Protein AF-A0A919YWM5-F1 (afdb_monomer)

Solvent-accessible surface area (backbone atoms only — not comparable to full-atom values): 7340 Å² total; per-residue (Å²): 61,61,49,98,35,32,34,62,51,79,43,85,42,72,79,86,88,53,42,24,41,34,38,36,45,28,53,88,66,46,73,52,76,41,83,72,46,80,51,89,61,95,70,64,39,77,47,78,48,65,59,83,44,35,39,39,34,34,39,18,76,79,75,77,59,74,44,82,74,49,77,49,81,53,74,62,95,56,68,72,53,86,86,86,87,86,81,39,95,92,53,98,65,68,93,80,83,79,92,74,86,86,89,78,82,73,64,92,78,73,76,127

Organism: NCBI:txid429341

Nearest PDB structures (foldseek):
  3o12-assembly1_A  TM=8.844E-01  e=5.774E-04  Saccharomyces cerevisiae
  3mep-assembly1_A  TM=9.215E-01  e=2.955E-03  Pectobacterium atrosepticum SCRI1043
  6ms3-assembly1_B  TM=9.262E-01  e=9.622E-02  Bacillus licheniformis DSM 13 = ATCC 14580
  5z5d-assembly1_A  TM=8.387E-01  e=7.611E-01  Geobacillus thermoleovorans

Foldseek 3Di:
DQDPQFDKDWDFDQPPPATFTKIWGGHRNDIDIDGFDGDDAPDKDWDWDDDQQKIWIWIGRVVPDIDTRDIDGHDNVTDDDDDDDDDDPPDPDDDDDDPDDDDDHDDPPPPD

Structure (mmCIF, N/CA/C/O backbone):
data_AF-A0A919YWM5-F1
#
_entry.id   AF-A0A919YWM5-F1
#
loop_
_atom_site.group_PDB
_atom_site.id
_atom_site.type_symbol
_atom_site.label_atom_id
_atom_site.label_alt_id
_atom_site.label_comp_id
_atom_site.label_asym_id
_atom_site.label_entity_id
_atom_site.label_seq_id
_atom_site.pdbx_PDB_ins_code
_atom_site.Cartn_x
_atom_site.Cartn_y
_atom_site.Cartn_z
_atom_site.occupancy
_atom_site.B_iso_or_equiv
_atom_site.auth_seq_id
_atom_site.auth_comp_id
_atom_site.auth_asym_id
_atom_site.auth_atom_id
_atom_site.pdbx_PDB_model_num
ATOM 1 N N . MET A 1 1 ? -9.711 -1.800 3.339 1.00 94.88 1 MET A N 1
ATOM 2 C CA . MET A 1 1 ? -11.019 -1.290 2.877 1.00 94.88 1 MET A CA 1
ATOM 3 C C . MET A 1 1 ? -12.079 -1.651 3.900 1.00 94.88 1 MET A C 1
ATOM 5 O O . MET A 1 1 ? -12.079 -2.793 4.342 1.00 94.88 1 MET A O 1
ATOM 9 N N . ALA A 1 2 ? -12.909 -0.696 4.312 1.00 96.75 2 ALA A N 1
ATOM 10 C CA . ALA A 1 2 ? -14.108 -0.962 5.110 1.00 96.75 2 ALA A CA 1
ATOM 11 C C . ALA A 1 2 ? -15.353 -1.034 4.212 1.00 96.75 2 ALA A C 1
ATOM 13 O O . ALA A 1 2 ? -16.150 -1.953 4.347 1.00 96.75 2 ALA A O 1
ATOM 14 N N . ASP A 1 3 ? -15.469 -0.094 3.271 1.00 96.06 3 ASP A N 1
ATOM 15 C CA . ASP A 1 3 ? -16.526 0.002 2.260 1.00 96.06 3 ASP A CA 1
ATOM 16 C C . ASP A 1 3 ? -16.045 0.878 1.083 1.00 96.06 3 ASP A C 1
ATOM 18 O O . ASP A 1 3 ? -14.914 1.376 1.101 1.00 96.06 3 ASP A O 1
ATOM 22 N N . ASP A 1 4 ? -16.891 1.071 0.069 1.00 96.69 4 ASP A N 1
ATOM 23 C CA . ASP A 1 4 ? -16.573 1.827 -1.157 1.00 96.69 4 ASP A CA 1
ATOM 24 C C . ASP A 1 4 ? -16.236 3.304 -0.903 1.00 96.69 4 ASP A C 1
ATOM 26 O O . ASP A 1 4 ? -15.499 3.922 -1.672 1.00 96.69 4 ASP A O 1
ATOM 30 N N . ASN A 1 5 ? -16.715 3.860 0.211 1.00 97.00 5 ASN A N 1
ATOM 31 C CA . ASN A 1 5 ? -16.481 5.247 0.602 1.00 97.00 5 ASN A CA 1
ATOM 32 C C . ASN A 1 5 ? -15.350 5.386 1.629 1.00 97.00 5 ASN A C 1
ATOM 34 O O . ASN A 1 5 ? -14.975 6.507 1.971 1.00 97.00 5 ASN A O 1
ATOM 38 N N . ASN A 1 6 ? -14.832 4.274 2.160 1.00 97.19 6 ASN A N 1
ATOM 39 C CA . ASN A 1 6 ? -13.865 4.258 3.251 1.00 97.19 6 ASN A CA 1
ATOM 40 C C . ASN A 1 6 ? -12.805 3.183 3.025 1.00 97.19 6 ASN A C 1
ATOM 42 O O . ASN A 1 6 ? -12.917 2.019 3.432 1.00 97.19 6 ASN A O 1
ATOM 46 N N . TRP A 1 7 ? -11.720 3.599 2.393 1.00 97.69 7 TRP A N 1
ATOM 47 C CA . TRP A 1 7 ? -10.602 2.740 2.049 1.00 97.69 7 TRP A CA 1
ATOM 48 C C . TRP A 1 7 ? -9.308 3.536 2.054 1.00 97.69 7 TRP A C 1
ATOM 50 O O . TRP A 1 7 ? -9.292 4.759 2.120 1.00 97.69 7 TRP A O 1
ATOM 60 N N . ALA A 1 8 ? -8.198 2.819 2.026 1.00 98.19 8 ALA A N 1
ATOM 61 C CA . ALA A 1 8 ? -6.908 3.426 1.801 1.00 98.19 8 ALA A CA 1
ATOM 62 C C . ALA A 1 8 ? -6.070 2.466 0.965 1.00 98.19 8 ALA A C 1
ATOM 64 O O . ALA A 1 8 ? -6.207 1.246 1.114 1.00 98.19 8 ALA A O 1
ATOM 65 N N . LYS A 1 9 ? -5.231 3.012 0.089 1.00 97.69 9 LYS A N 1
ATOM 66 C CA . LYS A 1 9 ? -4.288 2.245 -0.726 1.00 97.69 9 LYS A CA 1
ATOM 67 C C . LYS A 1 9 ? -2.885 2.814 -0.582 1.00 97.69 9 LYS A C 1
ATOM 69 O O . LYS A 1 9 ? -2.716 4.015 -0.382 1.00 97.69 9 LYS A O 1
ATOM 74 N N . LEU A 1 10 ? -1.911 1.926 -0.700 1.00 98.50 10 LEU A N 1
ATOM 75 C CA . LEU A 1 10 ? -0.494 2.222 -0.819 1.00 98.50 10 LEU A CA 1
ATOM 76 C C . LEU A 1 10 ? -0.021 1.496 -2.074 1.00 98.50 10 LEU A C 1
ATOM 78 O O . LEU A 1 10 ? -0.179 0.277 -2.163 1.00 98.50 10 LEU A O 1
ATOM 82 N N . CYS A 1 11 ? 0.496 2.232 -3.048 1.00 97.50 11 CYS A N 1
ATOM 83 C CA . CYS A 1 11 ? 0.771 1.708 -4.376 1.00 97.50 11 CYS A CA 1
ATOM 84 C C . CYS A 1 11 ? 2.127 2.182 -4.892 1.00 97.50 11 CYS A C 1
ATOM 86 O O . CYS A 1 11 ? 2.589 3.271 -4.570 1.00 97.50 11 CYS A O 1
ATOM 88 N N . TYR A 1 12 ? 2.738 1.342 -5.720 1.00 97.56 12 TYR A N 1
ATOM 89 C CA . TYR A 1 12 ? 3.836 1.713 -6.600 1.00 97.56 12 TYR A CA 1
ATOM 90 C C . TYR A 1 12 ? 3.225 2.096 -7.950 1.00 97.56 12 TYR A C 1
ATOM 92 O O . TYR A 1 12 ? 2.671 1.237 -8.639 1.00 97.56 12 TYR A O 1
ATOM 100 N N . GLU A 1 13 ? 3.249 3.382 -8.290 1.00 95.94 13 GLU A N 1
ATOM 101 C CA . GLU A 1 13 ? 2.592 3.927 -9.483 1.00 95.94 13 GLU A CA 1
ATOM 102 C C . GLU A 1 13 ? 3.580 4.745 -10.322 1.00 95.94 13 GLU A C 1
ATOM 104 O O . GLU A 1 13 ? 4.559 5.279 -9.812 1.00 95.94 13 GLU A O 1
ATOM 109 N N . PHE A 1 14 ? 3.332 4.856 -11.626 1.00 93.50 14 PHE A N 1
ATOM 110 C CA . PHE A 1 14 ? 4.077 5.771 -12.489 1.00 93.50 14 PHE A CA 1
ATOM 111 C C . PHE A 1 14 ? 3.340 7.111 -12.544 1.00 93.50 14 PHE A C 1
ATOM 113 O O . PHE A 1 14 ? 2.192 7.154 -12.985 1.00 93.50 14 P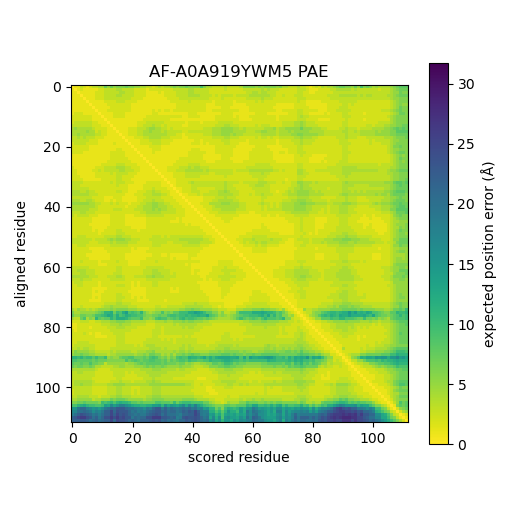HE A O 1
ATOM 120 N N . ASN A 1 15 ? 3.985 8.198 -12.114 1.00 92.00 15 ASN A N 1
ATOM 121 C CA . ASN A 1 15 ? 3.341 9.517 -12.032 1.00 92.00 15 ASN A CA 1
ATOM 122 C C . ASN A 1 15 ? 3.337 10.306 -13.357 1.00 92.00 15 ASN A C 1
ATOM 124 O O . ASN A 1 15 ? 2.823 11.419 -13.395 1.00 92.00 15 ASN A O 1
ATOM 128 N N . GLY A 1 16 ? 3.908 9.747 -14.428 1.00 91.12 16 GLY A N 1
ATOM 129 C CA . GLY A 1 16 ? 4.103 10.420 -15.717 1.00 91.12 16 GLY A CA 1
ATOM 130 C C . GLY A 1 16 ? 5.571 10.698 -16.045 1.00 91.12 16 GLY A C 1
ATOM 131 O O . GLY A 1 16 ? 5.914 10.807 -17.219 1.00 91.12 16 GLY A O 1
ATOM 132 N N . GLU A 1 17 ? 6.441 10.728 -15.036 1.00 94.12 17 GLU A N 1
ATOM 133 C CA . GLU A 1 17 ? 7.878 10.981 -15.191 1.00 94.12 17 GLU A CA 1
ATOM 134 C C . GLU A 1 17 ? 8.721 9.839 -14.620 1.00 94.12 17 GLU A C 1
ATOM 136 O O . GLU A 1 17 ? 9.647 9.355 -15.271 1.00 94.12 17 GLU A O 1
ATOM 141 N N . TYR A 1 18 ? 8.384 9.369 -13.418 1.00 96.31 18 TYR A N 1
ATOM 142 C CA . TYR A 1 18 ? 9.104 8.303 -12.730 1.00 96.31 18 TYR A CA 1
ATOM 143 C C . TYR A 1 18 ? 8.175 7.450 -11.852 1.00 96.31 18 TYR A C 1
ATOM 145 O O . TYR A 1 18 ? 7.077 7.874 -11.477 1.00 96.31 18 TYR A O 1
ATOM 153 N N . PRO A 1 19 ? 8.597 6.223 -11.502 1.00 96.88 19 PRO A N 1
ATOM 154 C CA . PRO A 1 19 ? 7.888 5.419 -10.522 1.00 96.88 19 PRO A CA 1
ATOM 155 C C . PRO A 1 19 ? 7.940 6.057 -9.128 1.00 96.88 19 PRO A C 1
ATOM 157 O O . PRO A 1 19 ? 8.986 6.541 -8.688 1.00 96.88 19 PRO A O 1
ATOM 160 N N . THR A 1 20 ? 6.819 6.048 -8.419 1.00 97.75 20 THR A N 1
ATOM 161 C CA . THR A 1 20 ? 6.656 6.684 -7.113 1.00 97.75 20 THR A CA 1
ATOM 162 C C . THR A 1 20 ? 5.801 5.825 -6.186 1.00 97.75 20 THR A C 1
ATOM 164 O O . THR A 1 20 ? 4.966 5.037 -6.636 1.00 97.75 20 THR A O 1
ATOM 167 N N . ILE A 1 21 ? 6.003 5.971 -4.876 1.00 98.31 21 ILE A N 1
ATOM 168 C CA . ILE A 1 21 ? 5.034 5.468 -3.902 1.00 98.31 21 ILE A CA 1
ATOM 169 C C . ILE A 1 21 ? 3.914 6.493 -3.752 1.00 98.31 21 ILE A C 1
ATOM 171 O O . ILE A 1 21 ? 4.159 7.641 -3.371 1.00 98.31 21 ILE A O 1
ATOM 175 N N . VAL A 1 22 ? 2.691 6.043 -4.008 1.00 98.12 22 VAL A N 1
ATOM 176 C CA . VAL A 1 22 ? 1.454 6.810 -3.863 1.00 98.12 22 VAL A CA 1
ATOM 177 C C . VAL A 1 22 ? 0.647 6.237 -2.716 1.00 98.12 22 VAL A C 1
ATOM 179 O O . VAL A 1 22 ? 0.540 5.019 -2.551 1.00 98.12 22 VAL A O 1
ATOM 182 N N . SER A 1 23 ? 0.037 7.112 -1.927 1.00 98.31 23 SER A N 1
ATOM 183 C CA . SER A 1 23 ? -0.957 6.715 -0.939 1.00 98.31 23 SER A CA 1
ATOM 184 C C . SER A 1 23 ? -2.242 7.505 -1.108 1.00 98.31 23 SER A C 1
ATOM 186 O O . SER A 1 23 ? -2.215 8.716 -1.295 1.00 98.31 23 SER A O 1
ATOM 188 N N . VAL A 1 24 ? -3.376 6.827 -0.963 1.00 98.31 24 VAL A N 1
ATOM 189 C CA . VAL A 1 24 ? -4.693 7.472 -0.952 1.00 98.31 24 VAL A CA 1
ATOM 190 C C . VAL A 1 24 ? -5.425 7.045 0.295 1.00 98.31 24 VAL A C 1
ATOM 192 O O . VAL A 1 24 ? -5.436 5.859 0.629 1.00 98.31 24 VAL A O 1
ATOM 195 N N . VAL A 1 25 ? -6.031 8.007 0.979 1.00 98.44 25 VAL A N 1
ATOM 196 C CA . VAL A 1 25 ? -6.921 7.769 2.111 1.00 98.44 25 VAL A CA 1
ATOM 197 C C . VAL A 1 25 ? -8.275 8.358 1.757 1.00 98.44 25 VAL A C 1
ATOM 199 O O . VAL A 1 25 ? -8.423 9.572 1.670 1.00 98.44 25 VAL A O 1
ATOM 202 N N . THR A 1 26 ? -9.263 7.495 1.566 1.00 98.31 26 THR A N 1
ATOM 203 C CA . THR A 1 26 ? -10.634 7.894 1.262 1.00 98.31 26 THR A CA 1
ATOM 204 C C . THR A 1 26 ? -11.486 7.777 2.515 1.00 98.31 26 THR A C 1
ATOM 206 O O . THR A 1 26 ? -11.541 6.717 3.145 1.00 98.31 26 THR A O 1
ATOM 209 N N . LYS A 1 27 ? -12.127 8.883 2.893 1.00 97.00 27 LYS A N 1
ATOM 210 C CA . LYS A 1 27 ? -13.028 8.990 4.044 1.00 97.00 27 LYS A CA 1
ATOM 211 C C . LYS A 1 27 ? -14.336 9.600 3.588 1.00 97.00 27 LYS A C 1
ATOM 213 O O . LYS A 1 27 ? -14.339 10.684 3.008 1.00 97.00 27 LYS A O 1
ATOM 218 N N . ASP A 1 28 ? -15.426 8.889 3.846 1.00 96.38 28 ASP A N 1
ATOM 219 C CA . ASP A 1 28 ? -16.783 9.303 3.483 1.00 96.38 28 ASP A CA 1
ATOM 220 C C . ASP A 1 28 ? -16.896 9.770 2.016 1.00 96.38 28 ASP A C 1
ATOM 222 O O . ASP A 1 28 ? -17.538 10.766 1.696 1.00 96.38 28 ASP A O 1
ATOM 226 N N . GLY A 1 29 ? -16.228 9.040 1.116 1.00 97.31 29 GLY A N 1
ATOM 227 C CA . GLY A 1 29 ? -16.233 9.284 -0.330 1.00 97.31 29 GLY A CA 1
ATOM 228 C C . GLY A 1 29 ? -15.243 10.350 -0.812 1.00 97.31 29 GLY A C 1
ATOM 229 O O . GLY A 1 29 ? -15.051 10.487 -2.018 1.00 97.31 29 GLY A O 1
ATOM 230 N N . SER A 1 30 ? -14.576 11.073 0.092 1.00 98.06 30 SER A N 1
ATOM 231 C CA . SER A 1 30 ? -13.542 12.053 -0.255 1.00 98.06 30 SER A CA 1
ATOM 232 C C . SER A 1 30 ? -12.150 11.437 -0.178 1.00 98.06 30 SER A C 1
ATOM 234 O O . SER A 1 30 ? -11.774 10.891 0.861 1.00 98.06 30 SER A O 1
ATOM 236 N N . SER A 1 31 ? -11.388 11.525 -1.267 1.00 98.25 31 SER A N 1
ATOM 237 C CA . SER A 1 31 ? -10.041 10.959 -1.380 1.00 98.25 31 SER A CA 1
ATOM 238 C C . SER A 1 31 ? -8.966 12.014 -1.149 1.00 98.25 31 SER A C 1
ATOM 240 O O . SER A 1 31 ? -8.937 13.041 -1.821 1.00 98.25 31 SER A O 1
ATOM 242 N N . ASP A 1 32 ? -8.053 11.714 -0.233 1.00 98.19 32 ASP A N 1
ATOM 243 C CA . ASP A 1 32 ? -6.841 12.483 0.032 1.00 98.19 32 ASP A CA 1
ATOM 244 C C . ASP A 1 32 ? -5.629 11.709 -0.525 1.00 98.19 32 ASP A C 1
ATOM 246 O O . ASP A 1 32 ? -5.207 10.687 0.034 1.00 98.19 32 ASP A O 1
ATOM 250 N N . ASP A 1 33 ? -5.115 12.178 -1.662 1.00 96.25 33 ASP A N 1
ATOM 251 C CA . ASP A 1 33 ? -4.030 11.573 -2.443 1.00 96.25 33 ASP A CA 1
ATOM 252 C C . ASP A 1 33 ? -2.670 12.213 -2.116 1.00 96.25 33 ASP A C 1
ATOM 254 O O . ASP A 1 33 ? -2.561 13.425 -1.924 1.00 96.25 33 ASP A O 1
ATOM 258 N N . CYS A 1 34 ? -1.621 11.394 -2.037 1.00 96.25 34 CYS A N 1
ATOM 259 C CA . CYS A 1 34 ? -0.260 11.847 -1.795 1.00 96.25 34 CYS A CA 1
ATOM 260 C C . CYS A 1 34 ? 0.755 11.026 -2.604 1.00 96.25 34 CYS A C 1
ATOM 262 O O . CYS A 1 34 ? 0.966 9.841 -2.327 1.00 96.25 34 CYS A O 1
ATOM 264 N N . ASN A 1 35 ? 1.448 11.704 -3.524 1.00 96.12 35 ASN A N 1
ATOM 265 C CA . ASN A 1 35 ? 2.692 11.245 -4.144 1.00 96.12 35 ASN A CA 1
ATOM 266 C C . ASN A 1 35 ? 3.851 11.512 -3.184 1.00 96.12 35 ASN A C 1
ATOM 268 O O . ASN A 1 35 ? 4.113 12.664 -2.841 1.00 96.12 35 ASN A O 1
ATOM 272 N N . SER A 1 36 ? 4.528 10.465 -2.723 1.00 95.75 36 SER A N 1
ATOM 273 C CA . SER A 1 36 ? 5.425 10.589 -1.576 1.00 95.75 36 SER A CA 1
ATOM 274 C C . SER A 1 36 ? 6.913 10.645 -1.963 1.00 95.75 36 SER A C 1
ATOM 276 O O . SER A 1 36 ? 7.585 11.613 -1.628 1.00 95.75 36 SER A O 1
ATOM 278 N N . MET A 1 37 ? 7.457 9.648 -2.668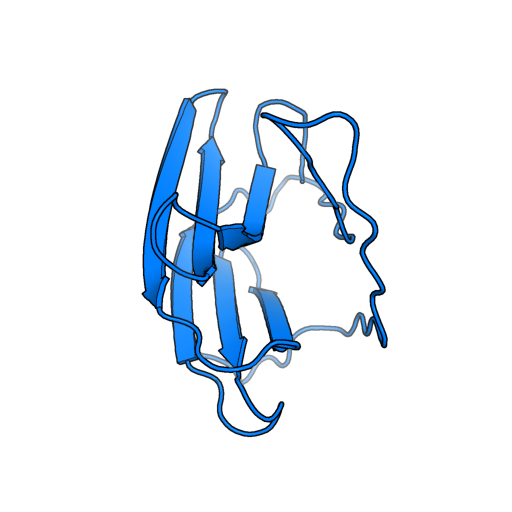 1.00 95.56 37 MET A N 1
ATOM 279 C CA . MET A 1 37 ? 8.885 9.599 -3.033 1.00 95.56 37 MET A CA 1
ATOM 280 C C . MET A 1 37 ? 9.100 8.886 -4.366 1.00 95.56 37 MET A C 1
ATOM 282 O O . MET A 1 37 ? 8.328 7.990 -4.716 1.00 95.56 37 MET A O 1
ATOM 286 N N . GLN A 1 38 ? 10.151 9.266 -5.094 1.00 97.25 38 GLN A N 1
ATOM 287 C CA . GLN A 1 38 ? 10.629 8.514 -6.253 1.00 97.25 38 GLN A CA 1
ATOM 288 C C . GLN A 1 38 ? 11.189 7.159 -5.806 1.00 97.25 38 GLN A C 1
ATOM 290 O O . GLN A 1 38 ? 11.827 7.054 -4.760 1.00 97.25 38 GLN A O 1
ATOM 295 N N . VAL A 1 39 ? 10.957 6.131 -6.616 1.00 97.06 39 VAL A N 1
ATOM 296 C CA . VAL A 1 39 ? 11.404 4.759 -6.372 1.00 97.06 39 VAL A CA 1
ATOM 297 C C . VAL A 1 39 ? 12.362 4.346 -7.477 1.00 97.06 39 VAL A C 1
ATOM 299 O O . VAL A 1 39 ? 12.048 4.485 -8.660 1.00 97.06 39 VAL A O 1
ATOM 302 N N . THR A 1 40 ? 13.523 3.822 -7.092 1.00 95.75 40 THR A N 1
ATOM 303 C CA . THR A 1 40 ? 14.569 3.421 -8.047 1.00 95.75 40 THR A CA 1
ATOM 304 C C . THR A 1 40 ? 14.600 1.915 -8.304 1.00 95.75 40 THR A C 1
ATOM 306 O O . THR A 1 40 ? 15.072 1.478 -9.353 1.00 95.75 40 THR A O 1
ATOM 309 N N . THR A 1 41 ? 14.041 1.118 -7.389 1.00 96.12 41 THR A N 1
ATOM 310 C CA . THR A 1 41 ? 13.895 -0.332 -7.557 1.00 96.12 41 THR A CA 1
ATOM 311 C C . THR A 1 41 ? 12.658 -0.692 -8.397 1.00 96.12 41 THR A C 1
ATOM 313 O O . THR A 1 41 ? 11.604 -0.068 -8.254 1.00 96.12 41 THR A O 1
ATOM 316 N N . PRO A 1 42 ? 12.725 -1.722 -9.258 1.00 94.94 42 PRO A N 1
ATOM 317 C CA . PRO A 1 42 ? 11.558 -2.202 -9.998 1.00 94.94 42 PRO A CA 1
ATOM 318 C C . PRO A 1 42 ? 10.602 -3.061 -9.152 1.00 94.94 42 PRO A C 1
ATOM 320 O O . PRO A 1 42 ? 9.480 -3.319 -9.585 1.00 94.94 42 PRO A O 1
ATOM 323 N N . ALA A 1 43 ? 11.037 -3.545 -7.983 1.00 96.31 43 ALA A N 1
ATOM 324 C CA . ALA A 1 43 ? 10.282 -4.478 -7.145 1.00 96.31 43 ALA A CA 1
ATOM 325 C C . ALA A 1 43 ? 10.286 -4.030 -5.671 1.00 96.31 43 ALA A C 1
ATOM 327 O O . ALA A 1 43 ? 10.923 -4.665 -4.832 1.00 96.31 43 ALA A O 1
ATOM 328 N N . PRO A 1 44 ? 9.611 -2.913 -5.351 1.00 97.50 44 PRO A N 1
ATOM 329 C CA . PRO A 1 44 ? 9.546 -2.400 -3.991 1.00 97.50 44 PRO A CA 1
ATOM 330 C C . PRO A 1 44 ? 8.695 -3.291 -3.077 1.00 97.50 44 PRO A C 1
ATOM 332 O O . PRO A 1 44 ? 7.703 -3.887 -3.504 1.00 97.50 44 PRO A O 1
ATOM 335 N N . PHE A 1 45 ? 9.020 -3.304 -1.787 1.00 98.38 45 PHE A N 1
ATOM 336 C CA . PHE A 1 45 ? 8.181 -3.897 -0.751 1.00 98.38 45 PHE A CA 1
ATOM 337 C C . PHE A 1 45 ? 7.235 -2.849 -0.169 1.00 98.38 45 PHE A C 1
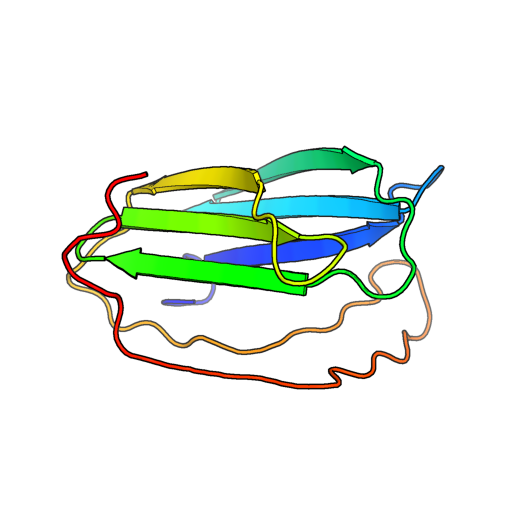ATOM 339 O O . PHE A 1 45 ? 7.631 -1.721 0.125 1.00 98.38 45 PHE A O 1
ATOM 346 N N . LEU A 1 46 ? 5.982 -3.244 0.055 1.00 98.19 46 LEU A N 1
ATOM 347 C CA . LEU A 1 46 ? 4.951 -2.413 0.671 1.00 98.19 46 LEU A CA 1
ATOM 348 C C . LEU A 1 46 ? 4.440 -3.085 1.942 1.00 98.19 46 LEU A C 1
ATOM 350 O O . LEU A 1 46 ? 4.252 -4.301 1.982 1.00 98.19 46 LEU A O 1
ATOM 354 N N . ARG A 1 47 ? 4.188 -2.290 2.980 1.00 97.69 47 ARG A N 1
ATOM 355 C CA . ARG A 1 47 ? 3.645 -2.767 4.253 1.00 97.69 47 ARG A CA 1
ATOM 356 C C . ARG A 1 47 ? 2.573 -1.818 4.753 1.00 97.69 47 ARG A C 1
ATOM 358 O O . ARG A 1 47 ? 2.718 -0.599 4.714 1.00 97.69 47 ARG A O 1
ATOM 365 N N . ILE A 1 48 ? 1.507 -2.411 5.269 1.00 96.88 48 ILE A N 1
ATOM 366 C CA . ILE A 1 48 ? 0.424 -1.713 5.945 1.00 96.88 48 ILE A CA 1
ATOM 367 C C . ILE A 1 48 ? 0.294 -2.325 7.332 1.00 96.88 48 ILE A C 1
ATOM 369 O O . ILE A 1 48 ? 0.092 -3.531 7.456 1.00 96.88 48 ILE A O 1
ATOM 373 N N . THR A 1 49 ? 0.361 -1.492 8.362 1.00 95.50 49 THR A N 1
ATOM 374 C CA . THR A 1 49 ? 0.091 -1.895 9.741 1.00 95.50 49 THR A CA 1
ATOM 375 C C . THR A 1 49 ? -1.178 -1.199 10.201 1.00 95.50 49 THR A C 1
ATOM 377 O O . THR A 1 49 ? -1.288 0.019 10.095 1.00 95.50 49 THR A O 1
ATOM 380 N N . LYS A 1 50 ? -2.141 -1.955 10.736 1.00 93.56 50 LYS A N 1
ATOM 381 C CA . LYS A 1 50 ? -3.294 -1.397 11.452 1.00 93.56 50 LYS A CA 1
ATOM 382 C C . LYS A 1 50 ? -3.222 -1.822 12.910 1.00 93.56 50 LYS A C 1
ATOM 384 O O . LYS A 1 50 ? -3.301 -3.011 13.194 1.00 93.56 50 LYS A O 1
ATOM 389 N N . LEU A 1 51 ? -3.154 -0.861 13.825 1.00 91.94 51 LEU A N 1
ATOM 390 C CA . LEU A 1 51 ? -3.178 -1.105 15.265 1.00 91.94 51 LEU A CA 1
ATOM 391 C C . LEU A 1 51 ? -4.256 -0.227 15.908 1.00 91.94 51 LEU A C 1
ATOM 393 O O . LEU A 1 51 ? -4.165 1.001 15.903 1.00 91.94 51 LEU A O 1
ATOM 397 N N . GLY A 1 52 ? -5.317 -0.854 16.421 1.00 90.81 52 GLY A N 1
ATOM 398 C CA . GLY A 1 52 ? -6.493 -0.145 16.936 1.00 90.81 52 GLY A CA 1
ATOM 399 C C . GLY A 1 52 ? -7.096 0.804 15.892 1.00 90.81 52 GLY A C 1
ATOM 400 O O . GLY A 1 52 ? -7.494 0.374 14.803 1.00 90.81 52 GLY A O 1
ATOM 401 N N . LYS A 1 53 ? -7.123 2.103 16.213 1.00 92.88 53 LYS A N 1
ATOM 402 C CA . LYS A 1 53 ? -7.651 3.205 15.380 1.00 92.88 53 LYS A CA 1
ATOM 403 C C . LYS A 1 53 ? -6.637 3.804 14.406 1.00 92.88 53 LYS A C 1
ATOM 405 O O . LYS A 1 53 ? -6.911 4.842 13.814 1.00 92.88 53 LYS A O 1
ATOM 410 N N . VAL A 1 54 ? -5.461 3.209 14.262 1.00 93.81 54 VAL A N 1
ATOM 411 C CA . VAL A 1 54 ? -4.356 3.786 13.492 1.00 93.81 54 VAL A CA 1
ATOM 412 C C . VAL A 1 54 ? -3.971 2.862 12.352 1.00 93.81 54 VAL A C 1
ATOM 414 O O . VAL A 1 54 ? -3.926 1.644 12.527 1.00 93.81 54 VAL A O 1
ATOM 417 N N . VAL A 1 55 ? -3.664 3.459 11.202 1.00 95.81 55 VAL A N 1
ATOM 418 C CA . VAL A 1 55 ? -3.002 2.801 10.079 1.00 95.81 55 VAL A CA 1
ATOM 419 C C . VAL A 1 55 ? -1.698 3.530 9.763 1.00 95.81 55 VAL A C 1
ATOM 421 O O . VAL A 1 55 ? -1.671 4.760 9.679 1.00 95.81 55 VAL A O 1
ATOM 424 N N . SER A 1 56 ? -0.630 2.763 9.565 1.00 96.62 56 SER A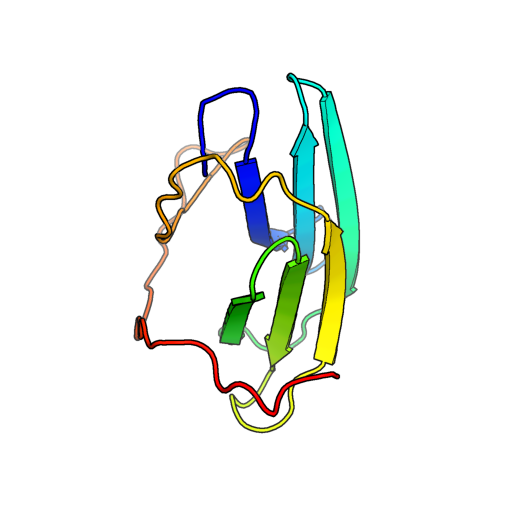 N 1
ATOM 425 C CA . SER A 1 56 ? 0.655 3.239 9.063 1.00 96.62 56 SER A CA 1
ATOM 426 C C . SER A 1 56 ? 1.060 2.485 7.799 1.00 96.62 56 SER A C 1
ATOM 428 O O . SER A 1 56 ? 0.917 1.265 7.688 1.00 96.62 56 SER A O 1
ATOM 430 N N . PHE A 1 57 ? 1.533 3.246 6.821 1.00 98.06 57 PHE A N 1
ATOM 431 C CA . PHE A 1 57 ? 2.014 2.776 5.530 1.00 98.06 57 PHE A CA 1
ATOM 432 C C . PHE A 1 57 ? 3.527 2.882 5.489 1.00 98.06 57 PHE A C 1
ATOM 434 O O . PHE A 1 57 ? 4.073 3.932 5.824 1.00 98.06 57 PHE A O 1
ATOM 441 N N . TYR A 1 58 ? 4.184 1.820 5.040 1.00 97.75 58 TYR A N 1
ATOM 442 C CA . TYR A 1 58 ? 5.628 1.773 4.892 1.00 97.75 58 TYR A CA 1
ATOM 443 C C . TYR A 1 58 ? 6.023 1.204 3.539 1.00 97.75 58 TYR A C 1
ATOM 445 O O . TYR A 1 58 ? 5.329 0.363 2.961 1.00 97.75 58 TYR A O 1
ATOM 453 N N . TYR A 1 59 ? 7.188 1.629 3.086 1.00 97.75 59 TYR A N 1
ATOM 454 C CA . TYR A 1 59 ? 7.834 1.158 1.874 1.00 97.75 59 TYR A CA 1
ATOM 455 C C . TYR A 1 59 ? 9.285 0.770 2.179 1.00 97.75 59 TYR A C 1
ATOM 457 O O . TYR A 1 59 ? 9.891 1.315 3.102 1.00 97.75 59 TYR A O 1
ATOM 465 N N . SER A 1 60 ? 9.823 -0.182 1.422 1.00 97.81 60 SER A N 1
ATOM 466 C CA . SER A 1 60 ? 11.222 -0.588 1.478 1.00 97.81 60 SER A CA 1
ATOM 467 C C . SER A 1 60 ? 11.735 -1.001 0.095 1.00 97.81 60 SER A C 1
ATOM 469 O O . SER A 1 60 ? 11.006 -1.624 -0.679 1.00 97.81 60 SER A O 1
ATOM 471 N N . GLU A 1 61 ? 12.992 -0.670 -0.215 1.00 96.88 61 GLU A N 1
ATOM 472 C CA . GLU A 1 61 ? 13.667 -1.113 -1.447 1.00 96.88 61 GLU A CA 1
ATOM 473 C C . GLU A 1 61 ? 14.214 -2.540 -1.351 1.00 96.88 61 GLU A C 1
ATOM 475 O O . GLU A 1 61 ? 14.301 -3.230 -2.365 1.00 96.88 61 GLU A O 1
ATOM 480 N N . ASP A 1 62 ? 14.569 -2.975 -0.141 1.00 96.06 62 ASP A N 1
ATOM 481 C CA . ASP A 1 62 ? 15.310 -4.209 0.141 1.00 96.06 62 ASP A CA 1
ATOM 482 C C . ASP A 1 62 ? 14.532 -5.200 1.027 1.00 96.06 62 ASP A C 1
ATOM 484 O O . ASP A 1 62 ? 14.921 -6.357 1.159 1.00 96.06 62 ASP A O 1
ATOM 488 N N . GLY A 1 63 ? 13.411 -4.772 1.613 1.00 96.06 63 GLY A N 1
ATOM 489 C CA . GLY A 1 63 ? 12.621 -5.548 2.570 1.00 96.06 63 GLY A CA 1
ATOM 490 C C . GLY A 1 63 ? 13.160 -5.486 4.005 1.00 96.06 63 GLY A C 1
ATOM 491 O O . GLY A 1 63 ? 12.511 -5.996 4.924 1.00 96.06 63 GLY A O 1
ATOM 492 N N . GLU A 1 64 ? 14.291 -4.815 4.227 1.00 96.06 64 GLU A N 1
ATOM 493 C CA . GLU A 1 64 ? 14.980 -4.699 5.514 1.00 96.06 64 GLU A CA 1
ATOM 494 C C . GLU A 1 64 ? 14.792 -3.308 6.126 1.00 96.06 64 GLU A C 1
ATOM 496 O O . GLU A 1 64 ? 14.436 -3.181 7.301 1.00 96.06 64 GLU A O 1
ATOM 501 N N . ARG A 1 65 ? 14.983 -2.250 5.332 1.00 95.44 65 ARG A N 1
ATOM 502 C CA . ARG A 1 65 ? 14.875 -0.852 5.766 1.00 95.44 65 ARG A CA 1
ATOM 503 C C . ARG A 1 65 ? 13.536 -0.274 5.357 1.00 95.44 65 ARG A C 1
ATOM 505 O O . ARG A 1 65 ? 13.259 -0.113 4.172 1.00 95.44 65 ARG A O 1
ATOM 512 N N . TRP A 1 66 ? 12.716 0.063 6.346 1.00 96.50 66 TRP A N 1
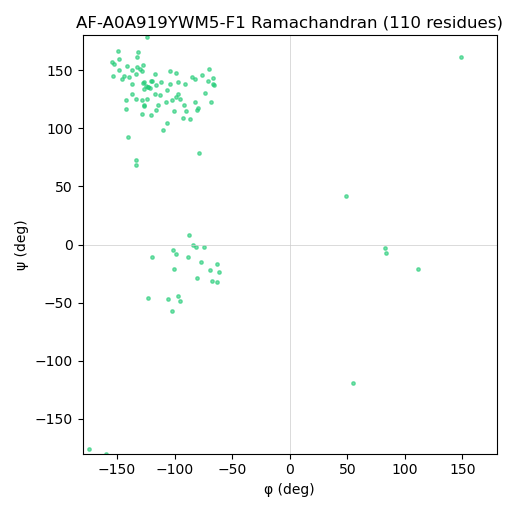ATOM 513 C CA . TRP A 1 66 ? 11.348 0.522 6.129 1.00 96.50 66 TRP A CA 1
ATOM 514 C C . TRP A 1 66 ? 11.212 2.019 6.394 1.00 96.50 66 TRP A C 1
ATOM 516 O O . TRP A 1 66 ? 11.484 2.497 7.493 1.00 96.50 66 TRP A O 1
ATOM 526 N N . THR A 1 67 ? 10.743 2.754 5.391 1.00 96.06 67 THR A N 1
ATOM 527 C CA . THR A 1 67 ? 10.428 4.181 5.478 1.00 96.06 67 THR A CA 1
ATOM 528 C C . THR A 1 67 ? 8.937 4.360 5.726 1.00 96.06 67 THR A C 1
ATOM 530 O O . THR A 1 67 ? 8.115 3.790 5.007 1.00 96.06 67 THR A O 1
ATOM 533 N N . LEU A 1 68 ? 8.575 5.162 6.732 1.00 96.81 68 LEU A N 1
ATOM 534 C CA . LEU A 1 68 ? 7.189 5.571 6.964 1.00 96.81 68 LEU A CA 1
ATOM 535 C C . LEU A 1 68 ? 6.729 6.498 5.829 1.00 96.81 68 LEU A C 1
ATOM 537 O O . LEU A 1 68 ? 7.316 7.553 5.610 1.00 96.81 68 LEU A O 1
ATOM 541 N N . VAL A 1 69 ? 5.658 6.111 5.142 1.00 97.81 69 VAL A N 1
ATOM 542 C CA . VAL A 1 69 ? 5.053 6.859 4.029 1.00 97.81 69 VAL A CA 1
ATOM 543 C C . VAL A 1 69 ? 3.901 7.725 4.524 1.00 97.81 69 VAL A C 1
ATOM 545 O O . VAL A 1 69 ? 3.812 8.904 4.196 1.00 97.81 69 VAL A O 1
ATOM 548 N N . ARG A 1 70 ? 2.993 7.143 5.316 1.00 97.44 70 ARG A N 1
ATOM 549 C CA . ARG A 1 70 ? 1.798 7.840 5.804 1.00 97.44 70 ARG A CA 1
ATOM 550 C C . ARG A 1 70 ? 1.313 7.246 7.116 1.00 97.44 70 ARG A C 1
ATOM 552 O O . ARG A 1 70 ? 1.382 6.037 7.316 1.00 97.44 70 ARG A O 1
ATOM 559 N N . TYR A 1 71 ? 0.784 8.096 7.986 1.00 96.50 71 TYR A N 1
ATOM 560 C CA . TYR A 1 71 ? 0.209 7.719 9.274 1.00 96.50 71 TYR A CA 1
ATOM 561 C C . TYR A 1 71 ? -1.134 8.426 9.445 1.00 96.50 71 TYR A C 1
ATOM 563 O O . TYR A 1 71 ? -1.207 9.647 9.307 1.00 96.50 71 TYR A O 1
ATOM 571 N N . PHE A 1 72 ? -2.208 7.684 9.712 1.00 96.44 72 PHE A N 1
ATOM 572 C CA . PHE A 1 72 ? -3.548 8.265 9.797 1.00 96.44 72 PHE A CA 1
ATOM 573 C C . PHE A 1 72 ? -4.504 7.464 10.685 1.00 96.44 72 PHE A C 1
ATOM 575 O O . PHE A 1 72 ? -4.343 6.267 10.920 1.00 96.44 72 PHE A O 1
ATOM 582 N N . GLY A 1 73 ? -5.533 8.157 11.176 1.00 95.75 73 GLY A N 1
ATOM 583 C CA . GLY A 1 73 ? -6.608 7.559 11.963 1.00 95.75 73 GLY A CA 1
ATOM 584 C C . GLY A 1 73 ? -7.716 6.948 11.102 1.00 95.75 73 GLY A C 1
ATOM 585 O O . GLY A 1 73 ? -8.090 7.513 10.066 1.00 95.75 73 GLY A O 1
ATOM 586 N N . VAL A 1 74 ? -8.273 5.837 11.583 1.00 94.12 74 VAL A N 1
ATOM 587 C CA . VAL A 1 74 ? -9.414 5.096 11.029 1.00 94.12 74 VAL A CA 1
ATOM 588 C C . VAL A 1 74 ? -10.426 4.753 12.128 1.00 94.12 74 VAL A C 1
ATOM 590 O O . VAL A 1 74 ? -10.103 4.759 13.317 1.00 94.12 74 VAL A O 1
ATOM 593 N N . ASN A 1 75 ? -11.664 4.433 11.747 1.00 90.69 75 ASN A N 1
ATOM 594 C CA . ASN A 1 75 ? -12.692 4.043 12.709 1.00 90.69 75 ASN A CA 1
ATOM 595 C C . ASN A 1 75 ? -12.542 2.565 13.117 1.00 90.69 75 ASN A C 1
ATOM 597 O O . ASN A 1 75 ? -12.715 1.666 12.298 1.00 90.69 75 ASN A O 1
ATOM 601 N N . GLU A 1 76 ? -12.243 2.301 14.385 1.00 84.56 76 GLU A N 1
ATOM 602 C CA . GLU A 1 76 ? -12.052 0.942 14.908 1.00 84.56 76 GLU A CA 1
ATOM 603 C C . GLU A 1 76 ? -13.333 0.101 14.967 1.00 84.56 76 GLU A C 1
ATOM 605 O O . GLU A 1 76 ? -13.232 -1.120 14.930 1.00 84.56 76 GLU A O 1
ATOM 610 N N . SER A 1 77 ? -14.525 0.709 14.984 1.00 85.56 77 SER A N 1
ATOM 611 C CA . SER A 1 77 ? -15.787 -0.045 15.034 1.00 85.56 77 SER A CA 1
ATOM 612 C C . SER A 1 77 ? -16.172 -0.713 13.709 1.00 85.56 77 SER A C 1
ATOM 614 O O . SER A 1 77 ? -17.203 -1.379 13.642 1.00 85.56 77 SER A O 1
ATOM 616 N N . ARG A 1 78 ? -15.376 -0.530 12.648 1.00 88.06 78 ARG A N 1
ATOM 617 C CA . ARG A 1 78 ? -15.603 -1.148 11.337 1.00 88.06 78 ARG A CA 1
ATOM 618 C C . ARG A 1 78 ? -14.737 -2.389 11.148 1.00 88.06 78 ARG A C 1
ATOM 620 O O . ARG A 1 78 ? -13.593 -2.444 11.601 1.00 88.06 78 ARG A O 1
ATOM 627 N N . SER A 1 79 ? -15.265 -3.359 10.410 1.00 92.12 79 SER A N 1
ATOM 628 C CA . SER A 1 79 ? -14.470 -4.454 9.855 1.00 92.12 79 SER A CA 1
ATOM 629 C C . SER A 1 79 ? -13.676 -3.961 8.648 1.00 92.12 79 SER A C 1
ATOM 631 O O . SER A 1 79 ? -14.139 -3.105 7.897 1.00 92.12 79 SER A O 1
ATOM 633 N N . TYR A 1 80 ? -12.475 -4.506 8.461 1.00 93.75 80 TYR A N 1
ATOM 634 C CA . TYR A 1 80 ? -11.605 -4.152 7.346 1.00 93.75 80 TYR A CA 1
ATOM 635 C C . TYR A 1 80 ? -11.158 -5.406 6.610 1.00 93.75 80 TYR A C 1
ATOM 637 O O . TYR A 1 80 ? -10.779 -6.394 7.234 1.00 93.75 80 TYR A O 1
ATOM 645 N N . VAL A 1 81 ? -11.129 -5.319 5.285 1.00 95.25 81 VAL A N 1
ATOM 646 C CA . VAL A 1 81 ? -10.466 -6.284 4.407 1.00 95.25 81 VAL A CA 1
ATOM 647 C C . VAL A 1 81 ? -9.154 -5.679 3.913 1.00 95.25 81 VAL A C 1
ATOM 649 O O . VAL A 1 81 ? -9.097 -4.492 3.565 1.00 95.25 81 VAL A O 1
ATOM 652 N N . ALA A 1 82 ? -8.100 -6.490 3.892 1.00 95.56 82 ALA A N 1
ATOM 653 C CA . ALA A 1 82 ? -6.809 -6.165 3.300 1.00 95.56 82 ALA A CA 1
ATOM 654 C C . ALA A 1 82 ? -6.526 -7.124 2.140 1.00 95.56 82 ALA A C 1
ATOM 656 O O . ALA A 1 82 ? -6.932 -8.284 2.169 1.00 95.56 82 ALA A O 1
ATOM 657 N N . GLY A 1 83 ? -5.839 -6.630 1.119 1.00 95.62 83 GLY A N 1
ATOM 658 C CA . GLY A 1 83 ? -5.519 -7.396 -0.073 1.00 95.62 83 GLY A CA 1
ATOM 659 C C . GLY A 1 83 ? -4.607 -6.610 -0.999 1.00 95.62 83 GLY A C 1
ATOM 660 O O . GLY A 1 83 ? -4.176 -5.502 -0.675 1.00 95.62 83 GLY A O 1
ATOM 661 N N . VAL A 1 84 ? -4.328 -7.201 -2.153 1.00 96.56 84 VAL A N 1
ATOM 662 C CA . VAL A 1 84 ? -3.523 -6.592 -3.211 1.00 96.56 84 VAL A CA 1
ATOM 663 C C . VAL A 1 84 ? -4.422 -6.106 -4.340 1.00 96.56 84 VAL A C 1
ATOM 665 O O . VAL A 1 84 ? -5.475 -6.687 -4.602 1.00 96.56 84 VAL A O 1
ATOM 668 N N . VAL A 1 85 ? -4.006 -5.041 -5.018 1.00 95.00 85 VAL A N 1
ATOM 669 C CA . VAL A 1 85 ? -4.734 -4.477 -6.155 1.00 95.00 85 VAL A CA 1
ATOM 670 C C . VAL A 1 85 ? -3.751 -4.064 -7.241 1.00 95.00 85 VAL A C 1
ATOM 672 O O . VAL A 1 85 ? -2.652 -3.596 -6.953 1.00 95.00 85 VAL A O 1
ATOM 675 N N . ALA A 1 86 ? -4.157 -4.235 -8.495 1.00 94.94 86 ALA A N 1
ATOM 676 C CA . ALA A 1 86 ? -3.474 -3.703 -9.663 1.00 94.94 86 ALA A CA 1
ATOM 677 C C . ALA A 1 86 ? -4.476 -2.874 -10.468 1.00 94.94 86 ALA A C 1
ATOM 679 O O . ALA A 1 86 ? -5.625 -3.284 -10.643 1.00 94.94 86 ALA A O 1
ATOM 680 N N . GLN A 1 87 ? -4.055 -1.705 -10.941 1.00 93.69 87 GLN A N 1
ATOM 681 C CA . GLN A 1 87 ? -4.906 -0.786 -11.692 1.00 93.69 87 GLN A CA 1
ATOM 682 C C . GLN A 1 87 ? -4.153 -0.298 -12.934 1.00 93.69 87 GLN A C 1
ATOM 684 O O . GLN A 1 87 ? -2.934 -0.148 -12.916 1.00 93.69 87 GLN A O 1
ATOM 689 N N . SER A 1 88 ? -4.880 -0.048 -14.024 1.00 94.38 88 SER A N 1
ATOM 690 C CA . SER A 1 88 ? -4.348 0.590 -15.235 1.00 94.38 88 SER A CA 1
ATOM 691 C C . SER A 1 88 ? -5.322 1.680 -15.693 1.00 94.38 88 SER A C 1
ATOM 693 O O . SER A 1 88 ? -6.053 1.477 -16.658 1.00 94.38 88 SER A O 1
ATOM 695 N N . PRO A 1 89 ? -5.401 2.822 -14.979 1.00 90.56 89 PRO A N 1
ATOM 696 C CA . PRO A 1 89 ? -6.449 3.816 -15.225 1.00 90.56 89 PRO A CA 1
ATOM 697 C C . PRO A 1 89 ? -6.383 4.451 -16.620 1.00 90.56 89 PRO A C 1
ATOM 699 O O . PRO A 1 89 ? -7.411 4.795 -17.188 1.00 90.56 89 PRO A O 1
ATOM 702 N N . GLN A 1 90 ? -5.174 4.598 -17.171 1.00 86.81 90 GLN A N 1
ATOM 703 C CA . GLN A 1 90 ? -4.935 5.236 -18.472 1.00 86.81 90 GLN A CA 1
ATOM 704 C C . GLN A 1 90 ? -4.705 4.233 -19.619 1.00 86.81 90 GLN A C 1
ATOM 706 O O . GLN A 1 90 ? -4.528 4.637 -20.765 1.00 86.81 90 GLN A O 1
ATOM 711 N N . GLY A 1 91 ? -4.647 2.929 -19.333 1.00 83.81 91 GLY A N 1
ATOM 712 C CA . GLY A 1 91 ? -4.174 1.913 -20.274 1.00 83.81 91 GLY A CA 1
ATOM 713 C C . GLY A 1 91 ? -5.178 0.794 -20.532 1.00 83.81 91 GLY A C 1
ATOM 714 O O . GLY A 1 91 ? -6.252 0.727 -19.945 1.00 83.81 91 GLY A O 1
ATOM 715 N N . LYS A 1 92 ? -4.799 -0.137 -21.414 1.00 91.06 92 LYS A N 1
ATOM 716 C CA . LYS A 1 92 ? -5.590 -1.349 -21.707 1.00 91.06 92 LYS A CA 1
ATOM 717 C C . LYS A 1 92 ? -5.384 -2.472 -20.678 1.00 91.06 92 LYS A C 1
ATOM 719 O O . LYS A 1 92 ? -5.983 -3.534 -20.815 1.00 91.06 92 LYS A O 1
ATOM 724 N N . GLY A 1 93 ? -4.514 -2.267 -19.689 1.00 90.50 93 GLY A N 1
ATOM 725 C CA . GLY A 1 93 ? -4.156 -3.263 -18.682 1.00 90.50 93 GLY A CA 1
ATOM 726 C C . GLY A 1 93 ? -2.718 -3.112 -18.185 1.00 90.50 93 GLY A C 1
ATOM 727 O O . GLY A 1 93 ? -1.877 -2.495 -18.835 1.00 90.50 93 GLY A O 1
ATOM 728 N N . CYS A 1 94 ? -2.441 -3.698 -17.021 1.00 90.44 94 CYS A N 1
ATOM 729 C CA . CYS A 1 94 ? -1.108 -3.797 -16.433 1.00 90.44 94 CYS A CA 1
ATOM 730 C C . CYS A 1 94 ? -0.926 -5.213 -15.878 1.00 90.44 94 CYS A C 1
ATOM 732 O O . CYS A 1 94 ? -1.793 -5.708 -15.155 1.00 90.44 94 CYS A O 1
ATOM 734 N N . ARG A 1 95 ? 0.180 -5.880 -16.228 1.00 93.44 95 ARG A N 1
ATOM 735 C CA . ARG A 1 95 ? 0.531 -7.176 -15.642 1.00 93.44 95 ARG A CA 1
ATOM 736 C C . ARG A 1 95 ? 1.379 -6.934 -14.402 1.00 93.44 95 ARG A C 1
ATOM 738 O O . ARG A 1 95 ? 2.505 -6.464 -14.518 1.00 93.44 95 ARG A O 1
ATOM 745 N N . VAL A 1 96 ? 0.849 -7.306 -13.243 1.00 94.56 96 VAL A N 1
ATOM 746 C CA . VAL A 1 96 ? 1.535 -7.189 -11.952 1.00 94.56 96 VAL A CA 1
ATOM 747 C C . VAL A 1 96 ? 1.753 -8.581 -11.377 1.00 94.56 96 VAL A C 1
ATOM 749 O O . VAL A 1 96 ? 0.859 -9.426 -11.433 1.00 94.56 96 VAL A O 1
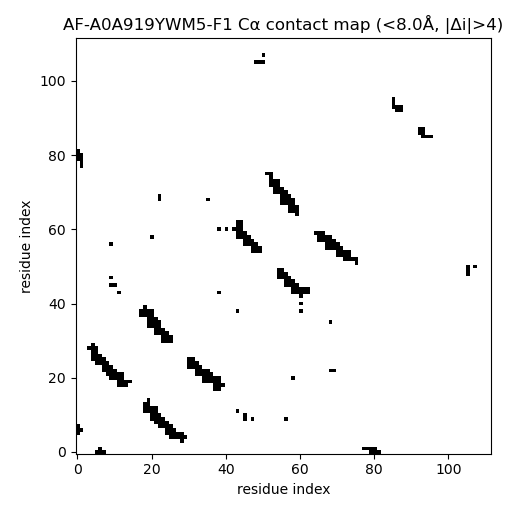ATOM 752 N N . ILE A 1 97 ? 2.944 -8.821 -10.833 1.00 96.25 97 ILE A N 1
ATOM 753 C CA . ILE A 1 97 ? 3.274 -10.042 -10.100 1.00 96.25 97 ILE A CA 1
ATOM 754 C C . ILE A 1 97 ? 3.576 -9.642 -8.660 1.00 96.25 97 ILE A C 1
ATOM 756 O O . ILE A 1 97 ? 4.556 -8.949 -8.401 1.00 96.25 97 ILE A O 1
ATOM 760 N N . PHE A 1 98 ? 2.748 -10.107 -7.728 1.00 96.31 98 PHE A N 1
ATOM 761 C CA . PHE A 1 98 ? 3.058 -10.056 -6.303 1.00 96.31 98 PHE A CA 1
ATOM 762 C C . PHE A 1 98 ? 3.859 -11.309 -5.959 1.00 96.31 98 PHE A C 1
ATOM 764 O O . PHE A 1 98 ? 3.320 -12.413 -5.987 1.00 96.31 98 PHE A O 1
ATOM 771 N N . GLN A 1 99 ? 5.157 -11.150 -5.695 1.00 96.00 99 GLN A N 1
ATOM 772 C CA . GLN A 1 99 ? 6.049 -12.281 -5.405 1.00 96.00 99 GLN A CA 1
ATOM 773 C C . GLN A 1 99 ? 5.717 -12.957 -4.071 1.00 96.00 99 GLN A C 1
ATOM 775 O O . GLN A 1 99 ? 5.901 -14.162 -3.921 1.00 96.00 99 GLN A O 1
ATOM 780 N N . SER A 1 100 ? 5.220 -12.187 -3.106 1.00 94.81 100 SER A N 1
ATOM 781 C CA . SER A 1 100 ? 4.800 -12.682 -1.803 1.00 94.81 100 SER A CA 1
ATOM 782 C C . SER A 1 100 ? 3.706 -11.795 -1.209 1.00 94.81 100 SER A C 1
ATOM 784 O O . SER A 1 100 ? 3.564 -10.620 -1.554 1.00 94.81 100 SER A O 1
ATOM 786 N N . LEU A 1 101 ? 2.911 -12.384 -0.316 1.00 96.50 101 LEU A N 1
ATOM 787 C CA . LEU A 1 101 ? 1.942 -11.696 0.529 1.00 96.50 101 LEU A CA 1
ATOM 788 C C . LEU A 1 101 ? 1.964 -12.374 1.898 1.00 96.50 101 LEU A C 1
ATOM 790 O O . LEU A 1 101 ? 1.761 -13.583 1.990 1.00 96.50 101 LEU A O 1
ATOM 794 N N . SER A 1 102 ? 2.203 -11.595 2.949 1.00 95.69 102 SER A N 1
ATOM 795 C CA . SER A 1 102 ? 2.129 -12.061 4.332 1.00 95.69 102 SER A CA 1
ATOM 796 C C . SER A 1 102 ? 1.1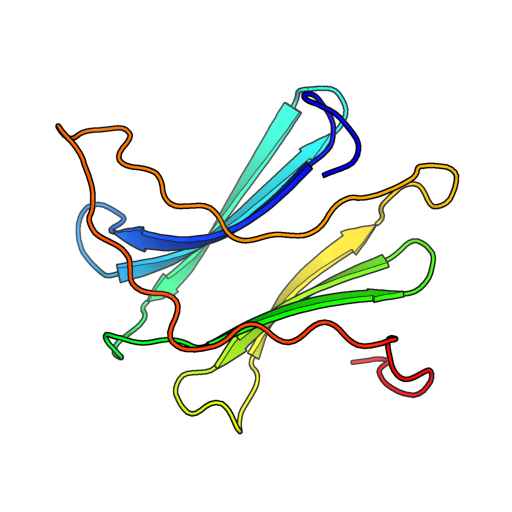35 -11.203 5.099 1.00 95.69 102 SER A C 1
ATOM 798 O O . SER A 1 102 ? 1.131 -9.979 4.964 1.00 95.69 102 SER A O 1
ATOM 800 N N . ILE A 1 103 ? 0.286 -11.853 5.890 1.00 95.19 103 ILE A N 1
ATOM 801 C CA . ILE A 1 103 ? -0.670 -11.203 6.782 1.00 95.19 103 ILE A CA 1
ATOM 802 C C . ILE A 1 103 ? -0.447 -11.788 8.168 1.00 95.19 103 ILE A C 1
ATOM 804 O O . ILE A 1 103 ? -0.589 -12.992 8.378 1.00 95.19 103 ILE A O 1
ATOM 808 N N . THR A 1 104 ? -0.093 -10.924 9.110 1.00 94.00 104 THR A N 1
ATOM 809 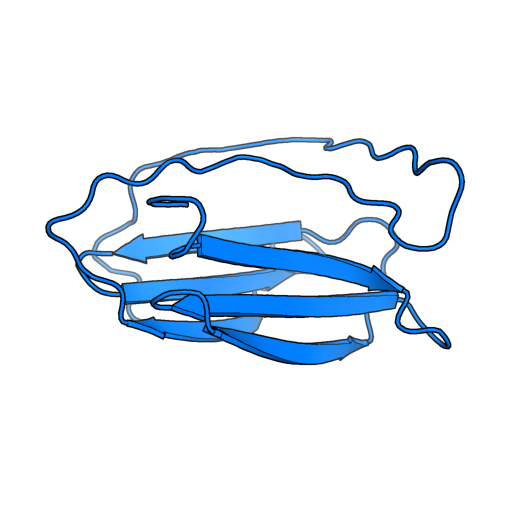C CA . THR A 1 104 ? 0.181 -11.285 10.499 1.00 94.00 104 THR A CA 1
ATOM 810 C C . THR A 1 104 ? -0.569 -10.349 11.439 1.00 94.00 104 THR A C 1
ATOM 812 O O . THR A 1 104 ? -1.075 -9.299 11.035 1.00 94.00 104 THR A O 1
ATOM 815 N N . ASN A 1 105 ? -0.647 -10.730 12.713 1.00 91.62 105 ASN A N 1
ATOM 816 C CA . ASN A 1 105 ? -1.108 -9.808 13.743 1.00 91.62 105 ASN A CA 1
ATOM 817 C C . ASN A 1 105 ? -0.041 -8.724 13.980 1.00 91.62 105 ASN A C 1
ATOM 819 O O . ASN A 1 105 ? 1.149 -9.044 13.984 1.00 91.62 105 ASN A O 1
ATOM 823 N N . PRO A 1 106 ? -0.442 -7.459 14.192 1.00 84.56 106 PRO A N 1
ATOM 824 C CA . PRO A 1 106 ? 0.499 -6.380 14.466 1.00 84.56 106 PRO A CA 1
ATOM 825 C C . PRO A 1 106 ? 1.180 -6.586 15.825 1.00 84.56 106 PRO A C 1
ATOM 827 O O . PRO A 1 106 ? 0.528 -6.928 16.814 1.00 84.56 106 PRO A O 1
ATOM 830 N N . GLU A 1 107 ? 2.486 -6.337 15.895 1.00 79.81 107 GLU A N 1
ATOM 831 C CA . GLU A 1 107 ? 3.224 -6.378 17.158 1.00 79.81 107 GLU A CA 1
ATOM 832 C C . GLU A 1 107 ? 2.887 -5.153 18.018 1.00 79.81 107 GLU A C 1
ATOM 834 O O . GLU A 1 107 ? 2.968 -4.010 17.566 1.00 79.81 107 GLU A O 1
ATOM 839 N N . ALA A 1 108 ? 2.544 -5.380 19.290 1.00 66.75 108 ALA A N 1
ATOM 840 C CA . ALA A 1 108 ? 2.128 -4.322 20.217 1.00 66.75 108 ALA A CA 1
ATOM 841 C C . ALA A 1 108 ? 3.221 -3.266 20.501 1.00 66.75 108 ALA A C 1
ATOM 843 O O . ALA A 1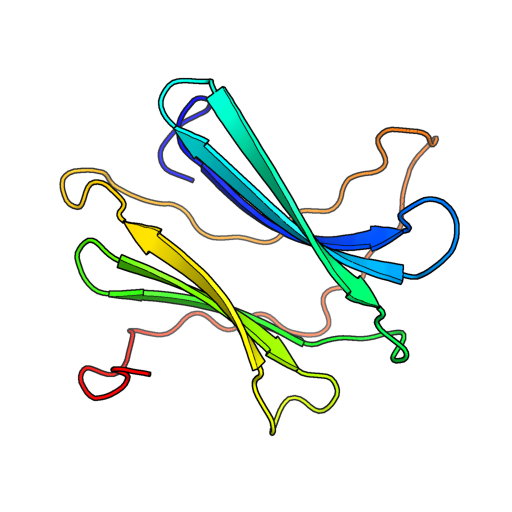 108 ? 2.907 -2.181 20.993 1.00 66.75 108 ALA A O 1
ATOM 844 N N . GLY A 1 109 ? 4.486 -3.579 20.192 1.00 59.47 109 GLY A N 1
ATOM 845 C CA . GLY A 1 109 ? 5.644 -2.704 20.393 1.00 59.47 109 GLY A CA 1
ATOM 846 C C . GLY A 1 109 ? 5.957 -1.759 19.231 1.00 59.47 109 GLY A C 1
ATOM 847 O O . GLY A 1 109 ? 6.758 -0.847 19.413 1.00 59.47 109 GLY A O 1
ATOM 848 N N . SER A 1 110 ? 5.330 -1.925 18.060 1.00 52.84 110 SER A N 1
ATOM 849 C CA . SER A 1 110 ? 5.558 -1.041 16.910 1.00 52.84 110 SER A CA 1
ATOM 850 C C . SER A 1 110 ? 4.777 0.263 17.096 1.00 52.84 110 SER A C 1
ATOM 852 O O . SER A 1 110 ? 3.676 0.460 16.580 1.00 52.84 110 SER A O 1
ATOM 854 N N . ARG A 1 111 ? 5.326 1.156 17.920 1.00 51.78 111 ARG A N 1
ATOM 855 C CA . ARG A 1 111 ? 4.979 2.576 17.919 1.00 51.78 111 ARG A CA 1
ATOM 856 C C . ARG A 1 111 ? 6.195 3.308 17.367 1.00 51.78 111 ARG A C 1
ATOM 858 O O . ARG A 1 111 ? 7.133 3.558 18.116 1.00 51.78 111 ARG A O 1
ATOM 865 N N . PHE A 1 112 ? 6.088 3.622 16.073 1.00 52.38 112 PHE A N 1
ATOM 866 C CA . PHE A 1 112 ? 7.125 4.085 15.140 1.00 52.38 112 PHE A CA 1
ATOM 867 C C . PHE A 1 112 ? 7.975 2.953 14.562 1.00 52.38 112 PHE A C 1
ATOM 869 O O . PHE A 1 112 ? 8.743 2.323 15.316 1.00 52.38 112 PHE A O 1
#

Mean predicted aligned error: 3.75 Å

pLDDT: mean 93.35, std 8.71, range [51.78, 98.5]

Secondary structure (DSSP, 8-state):
--BTTBEEEEEEEE-SSSEEEEEEEEETTEEEEEEEEE---SS-EEEEEEETTEEEEEEESSSSS-EEEEEEE--TTS----------TTSS------------PPPTT---

InterPro domains:
  IPR009784 Protein of unknown function DUF1349 [PF07081] (2-105)
  IPR013320 Concanavalin A-like lectin/glucanase domain superfamily [SSF49899] (2-104)

Sequence (112 aa):
MADDNNWAKLCYEFNGEYPTIVSVVTKDGSSDDCNSMQVTTPAPFLRITKLGKVVSFYYSEDGERWTLVRYFGVNESRSYVAGVVAQSPQGKGCRVIFQSLSITNPEAGSRF

Radius of gyration: 14.28 Å; Cα contacts (8 Å, |Δi|>4): 168; chains: 1; bounding box: 32×25×42 Å